Protein AF-A0A6A4GD67-F1 (afdb_monomer_lite)

Organism: NCBI:txid1447944

Structure (mmCIF, N/CA/C/O backbone):
data_AF-A0A6A4GD67-F1
#
_entry.id   AF-A0A6A4GD67-F1
#
loop_
_atom_site.group_PDB
_atom_site.id
_atom_site.type_symbol
_atom_site.label_atom_id
_atom_site.label_alt_id
_atom_site.label_comp_id
_atom_site.label_asym_id
_atom_site.label_entity_id
_atom_site.label_seq_id
_atom_site.pdbx_PDB_ins_code
_atom_site.Cartn_x
_atom_site.Cartn_y
_atom_site.Cartn_z
_atom_site.occupancy
_atom_site.B_iso_or_equiv
_atom_site.auth_seq_id
_atom_site.auth_comp_id
_atom_site.auth_asym_id
_atom_site.auth_atom_id
_atom_site.pdbx_PDB_model_num
ATOM 1 N N . MET A 1 1 ? -56.597 23.388 40.806 1.00 38.66 1 MET A N 1
ATOM 2 C CA . MET A 1 1 ? -55.300 22.840 41.267 1.00 38.66 1 MET A CA 1
ATOM 3 C C . MET A 1 1 ? -54.809 21.855 40.225 1.00 38.66 1 MET A C 1
ATOM 5 O O . MET A 1 1 ? -55.601 20.991 39.888 1.00 38.66 1 MET A O 1
ATOM 9 N N . LYS A 1 2 ? -53.596 21.981 39.675 1.00 50.50 2 LYS A N 1
ATOM 10 C CA . LYS A 1 2 ? -52.955 20.895 38.897 1.00 50.50 2 LYS A CA 1
ATOM 11 C C . LYS A 1 2 ? -51.475 21.215 38.625 1.00 50.50 2 LYS A C 1
ATOM 13 O O . LYS A 1 2 ? -51.025 21.252 37.491 1.00 50.50 2 LYS A O 1
ATOM 18 N N . LYS A 1 3 ? -50.708 21.509 39.678 1.00 57.12 3 LYS A N 1
ATOM 19 C CA . LYS A 1 3 ? -49.241 21.467 39.595 1.00 57.12 3 LYS A CA 1
ATOM 20 C C . LYS A 1 3 ? -48.827 20.081 40.090 1.00 57.12 3 LYS A C 1
ATOM 22 O O . LYS A 1 3 ? -48.955 19.803 41.274 1.00 57.12 3 LYS A O 1
ATOM 27 N N . GLY A 1 4 ? -48.469 19.193 39.163 1.00 72.31 4 GLY A N 1
ATOM 28 C CA . GLY A 1 4 ? -48.234 17.758 39.388 1.00 72.31 4 GLY A CA 1
ATOM 29 C C . GLY A 1 4 ? -46.893 17.420 40.042 1.00 72.31 4 GLY A C 1
ATOM 30 O O . GLY A 1 4 ? -46.212 16.518 39.571 1.00 72.31 4 GLY A O 1
ATOM 31 N N . ALA A 1 5 ? -46.486 18.155 41.079 1.00 76.00 5 ALA A N 1
ATOM 32 C CA . ALA A 1 5 ? -45.281 17.821 41.834 1.00 76.00 5 ALA A CA 1
ATOM 33 C C . ALA A 1 5 ? -45.508 16.527 42.637 1.00 76.00 5 ALA A C 1
ATOM 35 O O . ALA A 1 5 ? -46.519 16.400 43.329 1.00 76.00 5 ALA A O 1
ATOM 36 N N . GLN A 1 6 ? -44.576 15.579 42.545 1.00 80.19 6 GLN A N 1
ATOM 37 C CA . GLN A 1 6 ? -44.592 14.314 43.282 1.00 80.19 6 GLN A CA 1
ATOM 38 C C . GLN A 1 6 ? -43.390 14.265 44.233 1.00 80.19 6 GLN A C 1
ATOM 40 O O . GLN A 1 6 ? -42.281 14.619 43.842 1.00 80.19 6 GLN A O 1
ATOM 45 N N . MET A 1 7 ? -43.604 13.840 45.483 1.00 84.38 7 MET A N 1
ATOM 46 C CA . MET A 1 7 ? -42.516 13.554 46.426 1.00 84.38 7 MET A CA 1
ATOM 47 C C . MET A 1 7 ? -42.114 12.083 46.331 1.00 84.38 7 MET A C 1
ATOM 49 O O . MET A 1 7 ? -42.975 11.203 46.338 1.00 84.38 7 MET A O 1
ATOM 53 N N . ARG A 1 8 ? -40.805 11.820 46.309 1.00 86.56 8 ARG A N 1
ATOM 54 C CA . ARG A 1 8 ? -40.219 10.476 46.372 1.00 86.56 8 ARG A CA 1
ATOM 55 C C . ARG A 1 8 ? -39.210 10.413 47.510 1.00 86.56 8 ARG A C 1
ATOM 57 O O . ARG A 1 8 ? -38.513 11.388 47.779 1.00 86.56 8 ARG A O 1
ATOM 64 N N . ARG A 1 9 ? -39.162 9.272 48.197 1.00 88.62 9 ARG A N 1
ATOM 65 C CA . ARG A 1 9 ? -38.264 9.039 49.330 1.00 88.62 9 ARG A CA 1
ATOM 66 C C . ARG A 1 9 ? -36.992 8.350 48.839 1.00 88.62 9 ARG A C 1
ATOM 68 O O . ARG A 1 9 ? -37.091 7.322 48.181 1.00 88.62 9 ARG A O 1
ATOM 75 N N . HIS A 1 10 ? -35.834 8.908 49.184 1.00 92.12 10 HIS A N 1
ATOM 76 C CA . HIS A 1 10 ? -34.541 8.233 49.076 1.00 92.12 10 HIS A CA 1
ATOM 77 C C . HIS A 1 10 ? -34.325 7.381 50.333 1.00 92.12 10 HIS A C 1
ATOM 79 O O . HIS A 1 10 ? -34.595 7.850 51.442 1.00 92.12 10 HIS A O 1
ATOM 85 N N . ASP A 1 11 ? -33.890 6.135 50.167 1.00 93.19 11 ASP A N 1
ATOM 86 C CA . ASP A 1 11 ? -33.676 5.176 51.263 1.00 93.19 11 ASP A CA 1
ATOM 87 C C . ASP A 1 11 ? -32.196 4.807 51.472 1.00 93.19 11 ASP A C 1
ATOM 89 O O . ASP A 1 11 ? -31.900 3.775 52.067 1.00 93.19 11 ASP A O 1
ATOM 93 N N . ASP A 1 12 ? -31.279 5.652 50.991 1.00 89.88 12 ASP A N 1
ATOM 94 C CA . ASP A 1 12 ? -29.821 5.445 51.025 1.00 89.88 12 ASP A CA 1
ATOM 95 C C . ASP A 1 12 ? -29.327 4.186 50.299 1.00 89.88 12 ASP A C 1
ATOM 97 O O . ASP A 1 12 ? -28.177 3.774 50.447 1.00 89.88 12 ASP A O 1
ATOM 101 N N . THR A 1 13 ? -30.157 3.606 49.430 1.00 93.25 13 THR A N 1
ATOM 102 C CA . THR A 1 13 ? -29.729 2.557 48.504 1.00 93.25 13 THR A CA 1
ATOM 103 C C . THR A 1 13 ? -29.454 3.115 47.110 1.00 93.25 13 THR A C 1
ATOM 105 O O . THR A 1 13 ? -30.147 3.999 46.608 1.00 93.25 13 THR A O 1
ATOM 108 N N . HIS A 1 14 ? -28.479 2.519 46.419 1.00 88.19 14 HIS A N 1
ATOM 109 C CA . HIS A 1 14 ? -28.204 2.806 45.007 1.00 88.19 14 HIS A CA 1
ATOM 110 C C . HIS A 1 14 ? -29.459 2.654 44.129 1.00 88.19 14 HIS A C 1
ATOM 112 O O . HIS A 1 14 ? -29.682 3.420 43.194 1.00 88.19 14 HIS A O 1
ATOM 118 N N . ARG A 1 15 ? -30.308 1.670 44.447 1.00 88.94 15 ARG A N 1
ATOM 119 C CA . ARG A 1 15 ? -31.536 1.396 43.702 1.00 88.94 15 ARG A CA 1
ATOM 120 C C . ARG A 1 15 ? -32.534 2.552 43.792 1.00 88.94 15 ARG A C 1
ATOM 122 O O . ARG A 1 15 ? -33.008 2.991 42.749 1.00 88.94 15 ARG A O 1
ATOM 129 N N . SER A 1 16 ? -32.814 3.080 44.987 1.00 91.56 16 SER A N 1
ATOM 130 C CA . SER A 1 16 ? -33.769 4.192 45.113 1.00 91.56 16 SER A CA 1
ATOM 131 C C . SER A 1 16 ? -33.260 5.476 44.462 1.00 91.56 16 SER A C 1
ATOM 133 O O . SER A 1 16 ? -34.054 6.207 43.867 1.00 91.56 16 SER A O 1
ATOM 135 N N . ALA A 1 17 ? -31.945 5.722 44.488 1.00 89.31 17 ALA A N 1
ATOM 136 C CA . ALA A 1 17 ? -31.329 6.815 43.741 1.00 89.31 17 ALA A CA 1
ATOM 137 C C . ALA A 1 17 ? -31.570 6.676 42.225 1.00 89.31 17 ALA A C 1
ATOM 139 O O . ALA A 1 17 ? -32.052 7.615 41.587 1.00 89.31 17 ALA A O 1
ATOM 140 N N . CYS A 1 18 ? -31.299 5.497 41.650 1.00 87.38 18 CYS A N 1
ATOM 141 C CA . CYS A 1 18 ? -31.540 5.224 40.230 1.00 87.38 18 CYS A CA 1
ATOM 142 C C . CYS A 1 18 ? -33.022 5.338 39.843 1.00 87.38 18 CYS A C 1
ATOM 144 O O . CYS A 1 18 ? -33.326 5.882 38.779 1.00 87.38 18 CYS A O 1
ATOM 146 N N . ASP A 1 19 ? -33.939 4.875 40.695 1.00 87.00 19 ASP A N 1
ATOM 147 C CA . ASP A 1 19 ? -35.383 4.933 40.441 1.00 87.00 19 ASP A CA 1
ATOM 148 C C . ASP A 1 19 ? -35.888 6.387 40.388 1.00 87.00 19 ASP A C 1
ATOM 150 O O . ASP A 1 19 ? -36.642 6.753 39.4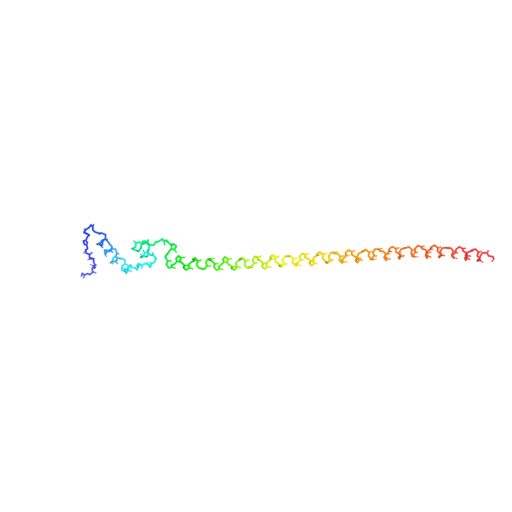84 1.00 87.00 19 ASP A O 1
ATOM 154 N N . ILE A 1 20 ? -35.427 7.243 41.312 1.00 89.31 20 ILE A N 1
ATOM 155 C CA . ILE A 1 20 ? -35.756 8.680 41.329 1.00 89.31 20 ILE A CA 1
ATOM 156 C C . ILE A 1 20 ? -35.222 9.374 40.068 1.00 89.31 20 ILE A C 1
ATOM 158 O O . ILE A 1 20 ? -35.933 10.161 39.441 1.00 89.31 20 ILE A O 1
ATOM 162 N N . ILE A 1 21 ? -33.978 9.079 39.678 1.00 87.75 21 ILE A N 1
ATOM 163 C CA . ILE A 1 21 ? -33.345 9.669 38.490 1.00 87.75 21 ILE A CA 1
ATOM 164 C C . ILE A 1 21 ? -34.065 9.234 37.206 1.00 87.75 21 ILE A C 1
ATOM 166 O O . ILE A 1 21 ? -34.325 10.070 36.339 1.00 87.75 21 ILE A O 1
ATOM 170 N N . SER A 1 22 ? -34.421 7.955 37.084 1.00 86.31 22 SER A N 1
ATOM 171 C CA . SER A 1 22 ? -35.098 7.411 35.895 1.00 86.31 22 SER A CA 1
ATOM 172 C C . SER A 1 22 ? -36.479 8.041 35.693 1.00 86.31 22 SER A C 1
ATOM 174 O O . SER A 1 22 ? -36.850 8.396 34.574 1.00 86.31 22 SER A O 1
ATOM 176 N N . GLU A 1 23 ? -37.218 8.263 36.782 1.00 85.88 23 GLU A N 1
ATOM 177 C CA . GLU A 1 23 ? -38.517 8.940 36.760 1.00 85.88 23 GLU A CA 1
ATOM 178 C C . GLU A 1 23 ? -38.396 10.434 36.428 1.00 85.88 23 GLU A C 1
ATOM 180 O O . GLU A 1 23 ? -39.192 10.958 35.644 1.00 85.88 23 GLU A O 1
ATOM 185 N N . LEU A 1 24 ? -37.369 11.111 36.958 1.00 86.75 24 LEU A N 1
ATOM 186 C CA . LEU A 1 24 ? -37.082 12.513 36.647 1.00 86.75 24 LEU A CA 1
ATOM 187 C C . LEU A 1 24 ? -36.739 12.703 35.163 1.00 86.75 24 LEU A C 1
ATOM 189 O O . LEU A 1 24 ? -37.244 13.622 34.517 1.00 86.75 24 LEU A O 1
ATOM 193 N N . LEU A 1 25 ? -35.888 11.829 34.628 1.00 86.25 25 LEU A N 1
ATOM 194 C CA . LEU A 1 25 ? -35.423 11.881 33.242 1.00 86.25 25 LEU A CA 1
ATOM 195 C C . LEU A 1 25 ? -36.407 11.238 32.254 1.00 86.25 25 LEU A C 1
ATOM 197 O O . LEU A 1 25 ? -36.215 11.373 31.047 1.00 86.25 25 LEU A O 1
ATOM 201 N N . LYS A 1 26 ? -37.454 10.554 32.746 1.00 83.31 26 LYS A N 1
ATOM 202 C CA . LYS A 1 26 ? -38.409 9.756 31.952 1.00 83.31 26 LYS A CA 1
ATOM 203 C C . LYS A 1 26 ? -37.708 8.811 30.970 1.00 83.31 26 LYS A C 1
ATOM 205 O O . LYS A 1 26 ? -38.123 8.652 29.824 1.00 83.31 26 LYS A O 1
ATOM 210 N N . ASN A 1 27 ? -36.614 8.223 31.428 1.00 76.19 27 ASN A N 1
ATOM 211 C CA . ASN A 1 27 ? -35.712 7.387 30.655 1.00 76.19 27 ASN A CA 1
ATOM 212 C C . ASN A 1 27 ? -35.700 6.002 31.305 1.00 76.19 27 ASN A C 1
ATOM 214 O O . ASN A 1 27 ? -35.609 5.895 32.527 1.00 76.19 27 ASN A O 1
ATOM 218 N N . ASN A 1 28 ? -35.775 4.961 30.473 1.00 75.94 28 ASN A N 1
ATOM 219 C CA . ASN A 1 28 ? -35.455 3.606 30.896 1.00 75.94 28 ASN A CA 1
ATOM 220 C C . ASN A 1 28 ? -33.981 3.338 30.571 1.00 75.94 28 ASN A C 1
ATOM 222 O O . ASN A 1 28 ? -33.647 3.263 29.383 1.00 75.94 28 ASN A O 1
ATOM 226 N N . PRO A 1 29 ? -33.100 3.200 31.577 1.00 75.56 29 PRO A N 1
ATOM 227 C CA . PRO A 1 29 ? -31.691 2.957 31.323 1.00 75.56 29 PRO A CA 1
ATOM 228 C C . PRO A 1 29 ? -31.525 1.604 30.625 1.00 75.56 29 PRO A C 1
ATOM 230 O O . PRO A 1 29 ? -31.966 0.572 31.128 1.00 75.56 29 PRO A O 1
ATOM 233 N N . ILE A 1 30 ? -30.894 1.616 29.451 1.00 82.50 30 ILE A N 1
ATOM 234 C CA . ILE A 1 30 ? -30.540 0.404 28.709 1.00 82.50 30 ILE A CA 1
ATOM 235 C C . ILE A 1 30 ? -29.070 0.116 28.991 1.00 82.50 30 ILE A C 1
ATOM 237 O O . ILE A 1 30 ? -28.194 0.880 28.585 1.00 82.50 30 ILE A O 1
ATOM 241 N N . THR A 1 31 ? -28.797 -0.985 29.686 1.00 86.81 31 THR A N 1
ATOM 242 C CA . THR A 1 31 ? -27.428 -1.472 29.876 1.00 86.81 31 THR A CA 1
ATOM 243 C C . THR A 1 31 ? -26.899 -2.013 28.554 1.00 86.81 31 THR A C 1
ATOM 245 O O . THR A 1 31 ? -27.528 -2.867 27.926 1.00 86.81 31 THR A O 1
ATOM 248 N N . LEU A 1 32 ? -25.740 -1.519 28.118 1.00 91.69 32 LEU A N 1
ATOM 249 C CA . LEU A 1 32 ? -25.091 -2.027 26.912 1.00 91.69 32 LEU A CA 1
ATOM 250 C C . LEU A 1 32 ? -24.530 -3.428 27.173 1.00 91.69 32 LEU A C 1
ATOM 252 O O . LEU A 1 32 ? -23.999 -3.692 28.250 1.00 91.69 32 LEU A O 1
ATOM 256 N N . LYS A 1 33 ? -24.554 -4.304 26.162 1.00 94.44 33 LYS A N 1
ATOM 257 C CA . LYS A 1 33 ? -24.005 -5.668 26.274 1.00 94.44 33 LYS A CA 1
ATOM 258 C C . LYS A 1 33 ? -22.555 -5.670 26.775 1.00 94.44 33 LYS A C 1
ATOM 260 O O . LYS A 1 33 ? -22.249 -6.391 27.713 1.00 94.44 33 LYS A O 1
ATOM 265 N N . ILE A 1 34 ? -21.714 -4.771 26.257 1.00 94.69 34 ILE A N 1
ATOM 266 C CA . ILE A 1 34 ? -20.319 -4.615 26.701 1.00 94.69 34 ILE A CA 1
ATOM 267 C C . ILE A 1 34 ? -20.192 -4.263 28.194 1.00 94.69 34 ILE A C 1
ATOM 269 O O . ILE A 1 34 ? -19.281 -4.733 28.869 1.00 94.69 34 ILE A O 1
ATOM 273 N N . GLN A 1 35 ? -21.116 -3.463 28.738 1.00 93.69 35 GLN A N 1
ATOM 274 C CA . GLN A 1 35 ? -21.121 -3.128 30.165 1.00 93.69 35 GLN A CA 1
ATOM 275 C C . GLN A 1 35 ? -21.489 -4.355 30.997 1.00 93.69 35 GLN A C 1
ATOM 277 O O . GLN A 1 35 ? -20.875 -4.583 32.035 1.00 93.69 35 GLN A O 1
ATOM 282 N N . THR A 1 36 ? -22.435 -5.169 30.520 1.00 95.50 36 THR A N 1
ATOM 283 C CA . THR A 1 36 ? -22.774 -6.438 31.168 1.00 95.50 36 THR A CA 1
ATOM 284 C C . THR A 1 36 ? -21.593 -7.403 31.169 1.00 95.50 36 THR A C 1
ATOM 286 O O . THR A 1 36 ? -21.249 -7.953 32.213 1.00 95.50 36 THR A O 1
ATOM 289 N N . GLU A 1 37 ? -20.930 -7.551 30.026 1.00 97.31 37 GLU A N 1
ATOM 290 C CA . GLU A 1 37 ? -19.782 -8.441 29.857 1.00 97.31 37 GLU A CA 1
ATOM 291 C C . GLU A 1 37 ? -18.602 -8.063 30.765 1.00 97.31 37 GLU A C 1
ATOM 293 O O . GLU A 1 37 ? -18.000 -8.926 31.399 1.00 97.31 37 GLU A O 1
ATOM 298 N N . ILE A 1 38 ? -18.290 -6.771 30.878 1.00 97.00 38 ILE A N 1
ATOM 299 C CA . ILE A 1 38 ? -17.162 -6.307 31.695 1.00 97.00 38 ILE A CA 1
ATOM 300 C C . ILE A 1 38 ? -17.508 -6.328 33.187 1.00 97.00 38 ILE A C 1
ATOM 302 O O . ILE A 1 38 ? -16.717 -6.799 33.998 1.00 97.00 38 ILE A O 1
ATOM 306 N N . VAL A 1 39 ? -18.676 -5.806 33.573 1.00 95.12 39 VAL A N 1
ATOM 307 C CA . VAL A 1 39 ? -19.002 -5.569 34.990 1.00 95.12 39 VAL A CA 1
ATOM 308 C C . VAL A 1 39 ? -19.566 -6.815 35.665 1.00 95.12 39 VAL A C 1
ATOM 310 O O . VAL A 1 39 ? -19.210 -7.099 36.807 1.00 95.12 39 VAL A O 1
ATOM 313 N N . TYR A 1 40 ? -20.453 -7.550 34.990 1.00 94.19 40 TYR A N 1
ATOM 314 C CA . TYR A 1 40 ? -21.157 -8.688 35.590 1.00 94.19 40 TYR A CA 1
ATOM 315 C C . TYR A 1 40 ? -20.540 -10.033 35.211 1.00 94.19 40 TYR A C 1
ATOM 317 O O . TYR A 1 40 ? -20.513 -10.937 36.042 1.00 94.19 40 TYR A O 1
ATOM 325 N N . GLU A 1 41 ? -20.028 -10.170 33.987 1.00 95.81 41 GLU A N 1
ATOM 326 C CA . GLU A 1 41 ? -19.378 -11.408 33.528 1.00 95.81 41 GLU A CA 1
ATOM 327 C C . GLU A 1 41 ? -17.856 -11.398 33.742 1.00 95.81 41 GLU A C 1
ATOM 329 O O . GLU A 1 41 ? -17.205 -12.419 33.528 1.00 95.81 41 GLU A O 1
ATOM 334 N N . ASN A 1 42 ? -17.292 -10.272 34.199 1.00 95.81 42 ASN A N 1
ATOM 335 C CA . ASN A 1 42 ? -15.869 -10.097 34.497 1.00 95.81 42 ASN A CA 1
ATOM 336 C C . ASN A 1 42 ? -14.942 -10.469 33.320 1.00 95.81 42 ASN A C 1
ATOM 338 O O . ASN A 1 42 ? -13.842 -10.991 33.515 1.00 95.81 42 ASN A O 1
ATOM 342 N N . LYS A 1 43 ? -15.400 -10.231 32.084 1.00 96.81 43 LYS A N 1
ATOM 343 C CA . LYS A 1 43 ? -14.592 -10.389 30.869 1.00 96.81 43 LYS A CA 1
ATOM 344 C C . LYS A 1 43 ? -13.617 -9.222 30.733 1.00 96.81 43 LYS A C 1
ATOM 346 O O . LYS A 1 43 ? -13.964 -8.076 31.028 1.00 96.81 43 LYS A O 1
ATOM 351 N N . ASN A 1 44 ? -12.423 -9.480 30.200 1.00 94.81 44 ASN A N 1
ATOM 352 C CA . ASN A 1 44 ? -11.569 -8.385 29.742 1.00 94.81 44 ASN A CA 1
ATOM 353 C C . ASN A 1 44 ? -12.181 -7.729 28.504 1.00 94.81 44 ASN A C 1
ATOM 355 O O . ASN A 1 44 ? -12.918 -8.365 27.754 1.00 94.81 44 ASN A O 1
ATOM 359 N N . LEU A 1 45 ? -11.803 -6.477 28.235 1.00 92.81 45 LEU A N 1
ATOM 360 C CA . LEU A 1 45 ? -12.295 -5.722 27.079 1.00 92.81 45 LEU A CA 1
ATOM 361 C C . LEU A 1 45 ? -12.125 -6.482 25.751 1.00 92.81 45 LEU A C 1
ATOM 363 O O . LEU A 1 45 ? -13.038 -6.480 24.930 1.00 92.81 45 LEU A O 1
ATOM 367 N N . LEU A 1 46 ? -10.986 -7.155 25.563 1.00 91.69 46 LEU A N 1
ATOM 368 C CA . LEU A 1 46 ? -10.693 -7.934 24.354 1.00 91.69 46 LEU A CA 1
ATOM 369 C C . LEU A 1 46 ? -11.557 -9.196 24.228 1.00 91.69 46 LEU A C 1
ATOM 371 O O . LEU A 1 46 ? -11.849 -9.613 23.115 1.00 91.69 46 LEU A O 1
ATOM 375 N N . ASP A 1 47 ? -12.004 -9.754 25.354 1.00 93.81 47 ASP A N 1
ATOM 376 C CA . ASP A 1 47 ? -12.812 -10.976 25.407 1.00 93.81 47 ASP A CA 1
ATOM 377 C C . ASP A 1 47 ? -14.319 -10.689 25.245 1.00 93.81 47 ASP A C 1
ATOM 379 O O . ASP A 1 47 ? -15.129 -11.614 25.142 1.00 93.81 47 ASP A O 1
ATOM 383 N N . THR A 1 48 ? -14.716 -9.410 25.227 1.00 96.50 48 THR A N 1
ATOM 384 C CA . THR A 1 48 ? -16.094 -8.993 24.921 1.00 96.50 48 THR A CA 1
ATOM 385 C C . THR A 1 48 ? -16.440 -9.294 23.466 1.00 96.50 48 THR A C 1
ATOM 387 O O . THR A 1 48 ? -15.563 -9.375 22.604 1.00 96.50 48 THR A O 1
ATOM 390 N N . GLU A 1 49 ? -17.725 -9.432 23.144 1.00 95.25 49 GLU A N 1
ATOM 391 C CA . GLU A 1 49 ? -18.144 -9.637 21.750 1.00 95.25 49 GLU A CA 1
ATOM 392 C C . GLU A 1 49 ? -17.695 -8.478 20.843 1.00 95.25 49 GLU A C 1
ATOM 394 O O . GLU A 1 49 ? -17.207 -8.699 19.731 1.00 95.25 49 GLU A O 1
ATOM 399 N N . ALA A 1 50 ? -17.803 -7.243 21.340 1.00 93.31 50 ALA A N 1
ATOM 400 C CA . ALA A 1 50 ? -17.336 -6.056 20.632 1.00 93.31 50 ALA A CA 1
ATOM 401 C C . ALA A 1 50 ? -15.810 -6.075 20.436 1.00 93.31 50 ALA A C 1
ATOM 403 O O . ALA A 1 50 ? -15.330 -5.780 19.342 1.00 93.31 50 ALA A O 1
ATOM 404 N N . GLY A 1 51 ? -15.058 -6.468 21.470 1.00 94.81 51 GLY A N 1
ATOM 405 C CA . GLY A 1 51 ? -13.603 -6.615 21.414 1.00 94.81 51 GLY A CA 1
ATOM 406 C C . GLY A 1 51 ? -13.159 -7.665 20.397 1.00 94.81 51 GLY A C 1
ATOM 407 O O . GLY A 1 51 ? -12.308 -7.384 19.558 1.00 94.81 51 GLY A O 1
ATOM 408 N N . ASN A 1 52 ? -13.795 -8.837 20.402 1.00 95.69 52 ASN A N 1
ATOM 409 C CA . ASN A 1 52 ? -13.529 -9.902 19.437 1.00 95.69 52 ASN A CA 1
ATOM 410 C C . ASN A 1 52 ? -13.844 -9.478 18.001 1.00 95.69 52 ASN A C 1
ATOM 412 O O . ASN A 1 52 ? -13.048 -9.726 17.098 1.00 95.69 52 ASN A O 1
ATOM 416 N N . THR A 1 53 ? -14.979 -8.806 17.792 1.00 95.00 53 THR A N 1
ATOM 417 C CA . THR A 1 53 ? -15.369 -8.302 16.468 1.00 95.00 53 THR A CA 1
ATOM 418 C C . THR A 1 53 ? -14.328 -7.320 15.932 1.00 95.00 53 THR A C 1
ATOM 420 O O . THR A 1 53 ? -13.862 -7.476 14.804 1.00 95.00 53 THR A O 1
ATOM 423 N N . LEU A 1 54 ? -13.896 -6.364 16.761 1.00 94.44 54 LEU A N 1
ATOM 424 C CA . LEU A 1 54 ? -12.867 -5.398 16.383 1.00 94.44 54 LEU A CA 1
ATOM 425 C C . LEU A 1 54 ? -11.515 -6.073 16.114 1.00 94.44 54 LEU A C 1
ATOM 427 O O . LEU A 1 54 ? -10.827 -5.706 15.167 1.00 94.44 54 LEU A O 1
ATOM 431 N N . ASN A 1 55 ? -11.136 -7.077 16.909 1.00 93.06 55 ASN A N 1
ATOM 432 C CA . ASN A 1 55 ? -9.899 -7.830 16.696 1.00 93.06 55 ASN A CA 1
ATOM 433 C C . ASN A 1 55 ? -9.897 -8.586 15.363 1.00 93.06 55 ASN A C 1
ATOM 435 O O . ASN A 1 55 ? -8.868 -8.623 14.689 1.00 93.06 55 ASN A O 1
ATOM 439 N N . LEU A 1 56 ? -11.027 -9.183 14.976 1.00 94.81 56 LEU A N 1
ATOM 440 C CA . LEU A 1 56 ? -11.163 -9.863 13.687 1.00 94.81 56 LEU A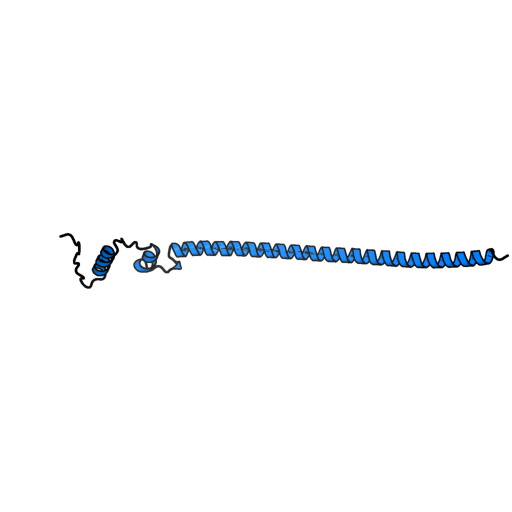 CA 1
ATOM 441 C C . LEU A 1 56 ? -11.026 -8.877 12.524 1.00 94.81 56 LEU A C 1
ATOM 443 O O . LEU A 1 56 ? -10.264 -9.136 11.595 1.00 94.81 56 LEU A O 1
AT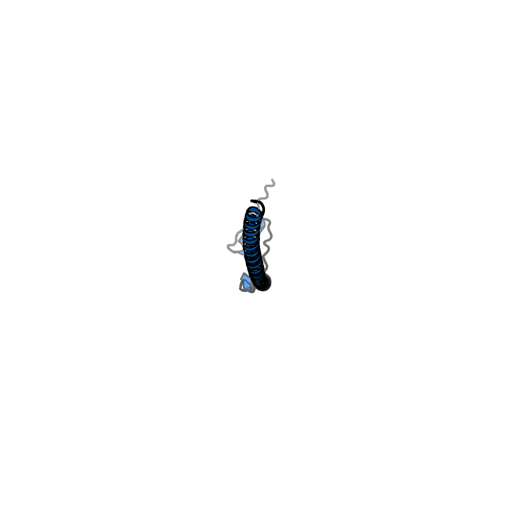OM 447 N N . GLU A 1 57 ? -11.706 -7.732 12.605 1.00 95.62 57 GLU A N 1
ATOM 448 C CA . GLU A 1 57 ? -11.603 -6.677 11.594 1.00 95.62 57 GLU A CA 1
ATOM 449 C C . GLU A 1 57 ? -10.171 -6.131 11.501 1.00 95.62 57 GLU A C 1
ATOM 451 O O . GLU A 1 57 ? -9.625 -5.981 10.408 1.00 95.62 57 GLU A O 1
ATOM 456 N N . TYR A 1 58 ? -9.517 -5.912 12.643 1.00 94.75 58 TYR A N 1
ATOM 457 C CA . TYR A 1 58 ? -8.133 -5.451 12.695 1.00 94.75 58 TYR A CA 1
ATOM 458 C C . TYR A 1 58 ? -7.155 -6.474 12.099 1.00 94.75 58 TYR A C 1
ATOM 460 O O . TYR A 1 58 ? -6.276 -6.111 11.316 1.00 94.75 58 TYR A O 1
ATOM 468 N N . ALA A 1 59 ? -7.323 -7.763 12.407 1.00 95.25 59 ALA A N 1
ATOM 469 C CA . ALA A 1 59 ? -6.513 -8.831 11.824 1.00 95.25 59 ALA A CA 1
ATOM 470 C C . ALA A 1 59 ? -6.708 -8.931 10.302 1.00 95.25 59 ALA A C 1
ATOM 472 O O . ALA A 1 59 ? -5.741 -9.124 9.561 1.00 95.25 59 ALA A O 1
ATOM 473 N N . GLU A 1 60 ? -7.940 -8.756 9.820 1.00 97.25 60 GLU A N 1
ATOM 474 C CA . GLU A 1 60 ? -8.223 -8.725 8.388 1.00 97.25 60 GLU A CA 1
ATOM 475 C C . GLU A 1 60 ? -7.582 -7.511 7.704 1.00 97.25 60 GLU A C 1
ATOM 477 O O . GLU A 1 60 ? -6.991 -7.661 6.632 1.00 97.25 60 GLU A O 1
ATOM 482 N N . GLN A 1 61 ? -7.636 -6.331 8.327 1.00 97.12 61 GLN A N 1
ATOM 483 C CA . GLN A 1 61 ? -6.953 -5.138 7.826 1.00 97.12 61 GLN A CA 1
ATOM 484 C C . GLN A 1 61 ? -5.437 -5.338 7.756 1.00 97.12 61 GLN A C 1
ATOM 486 O O . GLN A 1 61 ? -4.835 -5.015 6.736 1.00 97.12 61 GLN A O 1
ATOM 491 N N . ILE A 1 62 ? -4.817 -5.928 8.785 1.00 96.69 62 ILE A N 1
ATOM 492 C CA . ILE A 1 62 ? -3.384 -6.260 8.755 1.00 96.69 62 ILE A CA 1
ATOM 493 C C . ILE A 1 62 ? -3.074 -7.178 7.573 1.00 96.69 62 ILE A C 1
ATOM 495 O O . ILE A 1 62 ? -2.134 -6.903 6.829 1.00 96.69 62 ILE A O 1
ATOM 499 N N . ARG A 1 63 ? -3.866 -8.239 7.371 1.00 97.88 63 ARG A N 1
ATOM 500 C CA . ARG A 1 63 ? -3.664 -9.175 6.257 1.00 97.88 63 ARG A CA 1
ATOM 501 C C . ARG A 1 63 ? -3.726 -8.458 4.907 1.00 97.88 63 ARG A C 1
ATOM 503 O O . ARG A 1 63 ? -2.814 -8.620 4.104 1.00 97.88 63 ARG A O 1
ATOM 510 N N . ARG A 1 64 ? -4.761 -7.642 4.680 1.00 97.50 64 ARG A N 1
ATOM 511 C CA . ARG A 1 64 ? -4.929 -6.871 3.434 1.00 97.50 64 ARG A CA 1
ATOM 512 C C . ARG A 1 64 ? -3.767 -5.904 3.206 1.00 97.50 64 ARG A C 1
ATOM 514 O O . ARG A 1 64 ? -3.213 -5.869 2.117 1.00 97.50 64 ARG A O 1
ATOM 521 N N . ASN A 1 65 ? -3.351 -5.185 4.246 1.00 97.00 65 ASN A N 1
ATOM 522 C CA . ASN A 1 65 ? -2.233 -4.250 4.148 1.00 97.00 65 ASN A CA 1
ATOM 523 C C . ASN A 1 65 ? -0.911 -4.975 3.852 1.00 97.00 65 ASN A C 1
ATOM 525 O O . ASN A 1 65 ? -0.074 -4.455 3.123 1.00 97.00 65 ASN A O 1
ATOM 529 N N . MET A 1 66 ? -0.699 -6.170 4.414 1.00 97.38 66 MET A N 1
ATOM 530 C CA . MET A 1 66 ? 0.487 -6.976 4.111 1.00 97.38 66 MET A CA 1
ATOM 531 C C . MET A 1 66 ? 0.504 -7.455 2.658 1.00 97.38 66 MET A C 1
ATOM 533 O O . MET A 1 66 ? 1.565 -7.435 2.039 1.00 97.38 66 MET A O 1
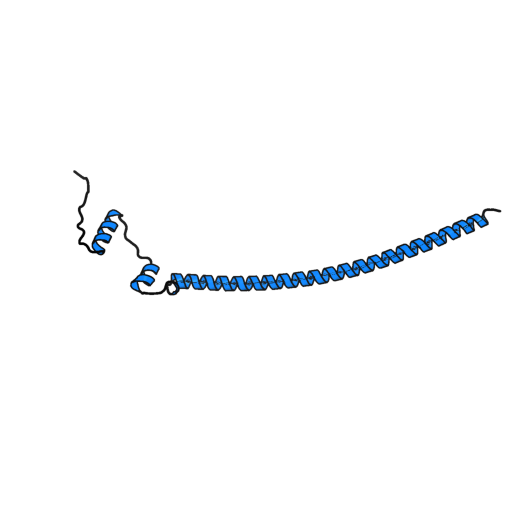ATOM 537 N N . GLU A 1 67 ? -0.649 -7.856 2.122 1.00 98.00 67 GLU A N 1
ATOM 538 C CA . GLU A 1 67 ? -0.799 -8.223 0.708 1.00 98.00 67 GLU A CA 1
ATOM 539 C C . GLU A 1 67 ? -0.505 -7.027 -0.204 1.00 98.00 67 GLU A C 1
ATOM 541 O O . GLU A 1 67 ? 0.342 -7.133 -1.087 1.00 98.00 67 GLU A O 1
ATOM 546 N N . GLU A 1 68 ? -1.088 -5.860 0.081 1.00 97.75 68 GLU A N 1
ATOM 547 C CA . GLU A 1 68 ? -0.850 -4.629 -0.684 1.00 97.75 68 GLU A CA 1
ATOM 548 C C . GLU A 1 68 ? 0.625 -4.196 -0.649 1.00 97.75 68 GLU A C 1
ATOM 550 O O . GLU A 1 68 ? 1.199 -3.816 -1.669 1.00 97.75 68 GLU A O 1
ATOM 555 N N . ILE A 1 69 ? 1.285 -4.299 0.511 1.00 97.88 69 ILE A N 1
ATOM 556 C CA . ILE A 1 69 ? 2.721 -4.013 0.630 1.00 97.88 69 ILE A CA 1
ATOM 557 C C . ILE A 1 69 ? 3.543 -4.936 -0.274 1.00 97.88 69 ILE A C 1
ATOM 559 O O . ILE A 1 69 ? 4.523 -4.485 -0.870 1.00 97.88 69 ILE A O 1
ATOM 563 N N . GLU A 1 70 ? 3.193 -6.218 -0.358 1.00 97.69 70 GLU A N 1
ATOM 564 C CA . GLU A 1 70 ? 3.947 -7.168 -1.172 1.00 97.69 70 GLU A CA 1
ATOM 565 C C . GLU A 1 70 ? 3.719 -6.938 -2.671 1.00 97.69 70 GLU A C 1
ATOM 567 O O . GLU A 1 70 ? 4.688 -6.886 -3.431 1.00 97.69 70 GLU A O 1
ATOM 572 N N . GLU A 1 71 ? 2.479 -6.660 -3.079 1.00 97.50 71 GLU A N 1
ATOM 573 C CA . GLU A 1 71 ? 2.147 -6.259 -4.452 1.00 97.50 71 GLU A CA 1
ATOM 574 C C . GLU A 1 71 ? 2.903 -4.989 -4.874 1.00 97.50 71 GLU A C 1
ATOM 576 O O . GLU A 1 71 ? 3.495 -4.930 -5.956 1.00 97.50 71 GLU A O 1
ATOM 581 N N . LEU A 1 72 ? 2.962 -3.979 -3.998 1.00 97.25 72 LEU A N 1
ATOM 582 C CA . LEU A 1 72 ? 3.695 -2.739 -4.259 1.00 97.25 72 LEU A CA 1
ATOM 583 C C . LEU A 1 72 ? 5.205 -2.968 -4.392 1.00 97.25 72 LEU A C 1
ATOM 585 O O . LEU A 1 72 ? 5.847 -2.360 -5.253 1.00 97.25 72 LEU A O 1
ATOM 589 N N . LYS A 1 73 ? 5.794 -3.847 -3.572 1.00 96.50 73 LYS A N 1
ATOM 590 C CA . LYS A 1 73 ? 7.217 -4.205 -3.703 1.00 96.50 73 LYS A CA 1
ATOM 591 C C . LYS A 1 73 ? 7.503 -4.896 -5.029 1.00 96.50 73 LYS A C 1
ATOM 593 O O . LYS A 1 73 ? 8.523 -4.601 -5.655 1.00 96.50 73 LYS A O 1
ATOM 598 N N . GLU A 1 74 ? 6.633 -5.807 -5.454 1.00 96.75 74 GLU A N 1
ATOM 599 C CA . GLU A 1 74 ? 6.791 -6.506 -6.726 1.00 96.75 74 GLU A CA 1
ATOM 600 C C . GLU A 1 74 ? 6.672 -5.534 -7.907 1.00 96.75 74 GLU A C 1
ATOM 602 O O . GLU A 1 74 ? 7.535 -5.523 -8.791 1.00 96.75 74 GLU A O 1
ATOM 607 N N . ALA A 1 75 ? 5.685 -4.635 -7.875 1.00 95.81 75 ALA A N 1
ATOM 608 C CA . ALA A 1 75 ? 5.529 -3.580 -8.872 1.00 95.81 75 ALA A CA 1
ATOM 609 C C . ALA A 1 75 ? 6.763 -2.663 -8.950 1.00 95.81 75 ALA A C 1
ATOM 611 O O . ALA A 1 75 ? 7.245 -2.357 -10.047 1.00 95.81 75 ALA A O 1
ATOM 612 N N . LEU A 1 76 ? 7.325 -2.265 -7.803 1.00 94.25 76 LEU A N 1
ATOM 613 C CA . LEU A 1 76 ? 8.540 -1.450 -7.747 1.00 94.25 76 LEU A CA 1
ATOM 614 C C . LEU A 1 76 ? 9.745 -2.186 -8.348 1.00 94.25 76 LEU A C 1
ATOM 616 O O . LEU A 1 76 ? 10.490 -1.611 -9.141 1.00 94.25 76 LEU A O 1
ATOM 620 N N . LYS A 1 77 ? 9.922 -3.469 -8.012 1.00 94.50 77 LYS A N 1
ATOM 621 C CA . LYS A 1 77 ? 11.008 -4.299 -8.550 1.00 94.50 77 LYS A CA 1
ATOM 622 C C . LYS A 1 77 ? 10.909 -4.442 -10.070 1.00 94.50 77 LYS A C 1
ATOM 624 O O . LYS A 1 77 ? 11.920 -4.306 -10.756 1.00 94.50 77 LYS A O 1
ATOM 629 N N . ASN A 1 78 ? 9.707 -4.683 -10.588 1.00 93.31 78 ASN A N 1
ATOM 630 C CA . ASN A 1 78 ? 9.464 -4.815 -12.024 1.00 93.31 78 ASN A CA 1
ATOM 631 C C . ASN A 1 78 ? 9.704 -3.493 -12.762 1.00 93.31 78 ASN A C 1
ATOM 633 O O . ASN A 1 78 ? 10.340 -3.485 -13.815 1.00 93.31 78 ASN A O 1
ATOM 637 N N . THR A 1 79 ? 9.271 -2.372 -12.179 1.00 92.69 79 THR A N 1
ATOM 638 C CA . THR A 1 79 ? 9.522 -1.030 -12.728 1.00 92.69 79 THR A CA 1
ATOM 639 C C . THR A 1 79 ? 11.019 -0.754 -12.802 1.00 92.69 79 THR A C 1
ATOM 641 O O . THR A 1 79 ? 11.522 -0.362 -13.850 1.00 92.69 79 THR A O 1
ATOM 644 N N . HIS A 1 80 ? 11.755 -1.045 -11.727 1.00 90.94 80 HIS A N 1
ATOM 645 C CA . HIS A 1 80 ? 13.198 -0.847 -11.702 1.00 90.94 80 HIS A CA 1
ATOM 646 C C . HIS A 1 80 ? 13.926 -1.729 -12.727 1.00 90.94 80 HIS A C 1
ATOM 648 O O . HIS A 1 80 ? 14.819 -1.256 -13.427 1.00 90.94 80 HIS A O 1
ATOM 654 N N . ALA A 1 81 ? 13.522 -2.995 -12.871 1.00 91.19 81 ALA A N 1
ATOM 655 C CA . ALA A 1 81 ? 14.073 -3.878 -13.897 1.00 91.19 81 ALA A CA 1
ATOM 656 C C . ALA A 1 81 ? 13.856 -3.300 -15.308 1.00 91.19 81 ALA A C 1
ATOM 658 O O . ALA A 1 81 ? 14.811 -3.182 -16.077 1.00 91.19 81 ALA A O 1
ATOM 659 N N . HIS A 1 82 ? 12.639 -2.842 -15.608 1.00 90.50 82 HIS A N 1
ATOM 660 C CA . HIS A 1 82 ? 12.319 -2.216 -16.889 1.00 90.50 82 HIS A CA 1
ATOM 661 C C . HIS A 1 82 ? 13.117 -0.921 -17.127 1.00 90.50 82 HIS A C 1
ATOM 663 O O . HIS A 1 82 ? 13.620 -0.691 -18.227 1.00 90.50 82 HIS A O 1
ATOM 669 N N . GLU A 1 83 ? 13.282 -0.073 -16.108 1.00 90.69 83 GLU A N 1
ATOM 670 C CA . GLU A 1 83 ? 14.113 1.134 -16.193 1.00 90.69 83 GLU A CA 1
ATOM 671 C C . GLU A 1 83 ? 15.571 0.794 -16.511 1.00 90.69 83 GLU A C 1
ATOM 673 O O . GLU A 1 83 ? 16.169 1.418 -17.388 1.00 90.69 83 GLU A O 1
ATOM 678 N N . THR A 1 84 ? 16.143 -0.213 -15.843 1.00 92.50 84 THR A N 1
ATOM 679 C CA . THR A 1 84 ? 17.531 -0.624 -16.099 1.00 92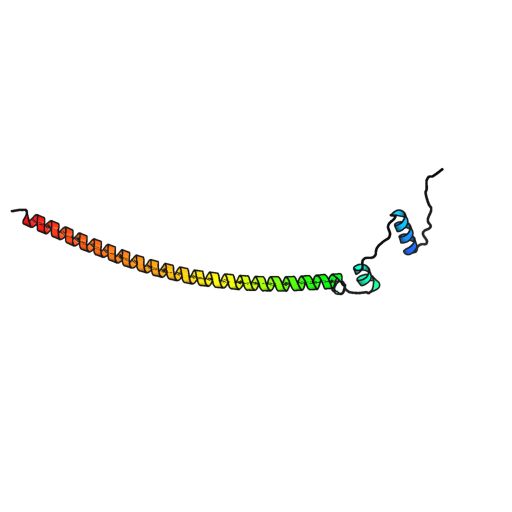.50 84 THR A CA 1
ATOM 680 C C . THR A 1 84 ? 17.728 -1.150 -17.519 1.00 92.50 84 THR A C 1
ATOM 682 O O . THR A 1 84 ? 18.723 -0.807 -18.160 1.00 92.50 84 THR A O 1
ATOM 685 N N . GLU A 1 85 ? 16.769 -1.919 -18.040 1.00 93.31 85 GLU A N 1
ATOM 686 C CA . GLU A 1 85 ? 16.790 -2.403 -19.421 1.00 93.31 85 GLU A CA 1
ATOM 687 C C . GLU A 1 85 ? 16.671 -1.244 -20.419 1.00 93.31 85 GLU A C 1
ATOM 689 O O . GLU A 1 85 ? 17.494 -1.125 -21.329 1.00 93.31 85 GLU A O 1
ATOM 694 N N . THR A 1 86 ? 15.733 -0.325 -20.181 1.00 92.94 86 THR A N 1
ATOM 695 C CA . THR A 1 86 ? 15.525 0.862 -21.026 1.00 92.94 86 THR A CA 1
ATOM 696 C C . THR A 1 86 ? 16.777 1.743 -21.067 1.00 92.94 86 THR A C 1
ATOM 698 O O . THR A 1 86 ? 17.207 2.176 -22.135 1.00 92.94 86 THR A O 1
ATOM 701 N N . ILE A 1 87 ? 17.410 1.996 -19.916 1.00 94.81 87 ILE A N 1
ATOM 702 C CA . ILE A 1 87 ? 18.654 2.776 -19.840 1.00 94.81 87 ILE A CA 1
ATOM 703 C C . ILE A 1 87 ? 19.769 2.089 -20.634 1.00 94.81 87 ILE A C 1
ATOM 705 O O . ILE A 1 87 ? 20.497 2.761 -21.369 1.00 94.81 87 ILE A O 1
ATOM 709 N N . ALA A 1 88 ? 19.903 0.766 -20.516 1.00 96.00 88 ALA A N 1
ATOM 710 C CA . ALA A 1 88 ? 20.908 0.011 -21.257 1.00 96.00 88 ALA A CA 1
ATOM 711 C C . ALA A 1 88 ? 20.672 0.078 -22.776 1.00 96.00 88 ALA A C 1
ATOM 713 O O . ALA A 1 88 ? 21.630 0.211 -23.540 1.00 96.00 88 ALA A O 1
ATOM 714 N N . GLU A 1 89 ? 19.418 0.023 -23.224 1.00 96.06 89 GLU A N 1
ATOM 715 C CA . GLU A 1 89 ? 19.062 0.152 -24.638 1.00 96.06 89 GLU A CA 1
ATOM 716 C C . GLU A 1 89 ? 19.361 1.558 -25.175 1.00 96.06 89 GLU A C 1
ATOM 718 O O . GLU A 1 89 ? 20.041 1.694 -26.196 1.00 96.06 89 GLU A O 1
ATOM 723 N N . ILE A 1 90 ? 18.981 2.606 -24.435 1.00 96.06 90 ILE A N 1
ATOM 724 C CA . ILE A 1 90 ? 19.305 3.998 -24.785 1.00 96.06 90 ILE A CA 1
ATOM 725 C C . ILE A 1 90 ? 20.821 4.191 -24.896 1.00 96.06 90 ILE A C 1
ATOM 727 O O . ILE A 1 90 ? 21.294 4.831 -25.834 1.00 96.06 90 ILE A O 1
ATOM 731 N N . GLN A 1 91 ? 21.605 3.633 -23.968 1.00 96.44 91 GLN A N 1
ATOM 732 C CA . GLN A 1 91 ? 23.066 3.729 -24.013 1.00 96.44 91 GLN A CA 1
ATOM 733 C C . GLN A 1 91 ? 23.659 3.059 -25.259 1.00 96.44 91 GLN A C 1
ATOM 735 O O . GLN A 1 91 ? 24.577 3.615 -25.866 1.00 96.44 91 GLN A O 1
ATOM 740 N N . ARG A 1 92 ? 23.135 1.894 -25.664 1.00 96.81 92 ARG A N 1
ATOM 741 C CA . ARG A 1 92 ? 23.577 1.205 -26.888 1.00 96.81 92 ARG A CA 1
ATOM 742 C C . ARG A 1 92 ? 23.266 2.023 -28.135 1.00 96.81 92 ARG A C 1
ATOM 744 O O . ARG A 1 92 ? 24.146 2.179 -28.981 1.00 96.81 92 ARG A O 1
ATOM 751 N N . GLU A 1 93 ? 22.056 2.566 -28.239 1.00 96.44 93 GLU A N 1
ATOM 752 C CA . GLU A 1 93 ? 21.672 3.356 -29.411 1.00 96.44 93 GLU A CA 1
ATOM 753 C C . GLU A 1 93 ? 22.449 4.677 -29.468 1.00 96.44 93 GLU A C 1
ATOM 755 O O . GLU A 1 93 ? 22.920 5.079 -30.530 1.00 96.44 93 GLU A O 1
ATOM 760 N N . LEU A 1 94 ? 22.692 5.314 -28.319 1.00 96.88 94 LEU A N 1
ATOM 761 C CA . LEU A 1 94 ? 23.515 6.521 -28.234 1.00 96.88 94 LEU A CA 1
ATOM 762 C C . LEU A 1 94 ? 24.951 6.269 -28.715 1.00 96.88 94 LEU A C 1
ATOM 764 O O . LEU A 1 94 ? 25.520 7.095 -29.428 1.00 96.88 94 LEU A O 1
ATOM 768 N N . GLU A 1 95 ? 25.538 5.130 -28.350 1.00 97.62 95 GLU A N 1
ATOM 769 C CA . GLU A 1 95 ? 26.875 4.745 -28.803 1.00 97.62 95 GLU A CA 1
ATOM 770 C C . GLU A 1 95 ? 26.915 4.463 -30.310 1.00 97.62 95 GLU A C 1
ATOM 772 O O . GLU A 1 95 ? 27.846 4.873 -31.005 1.00 97.62 95 GLU A O 1
ATOM 777 N N . LYS A 1 96 ? 25.880 3.812 -30.843 1.00 97.50 96 LYS A N 1
ATOM 778 C CA . LYS A 1 96 ? 25.744 3.572 -32.282 1.00 97.50 96 LYS A CA 1
ATOM 779 C C . LYS A 1 96 ? 25.642 4.886 -33.061 1.00 97.50 96 LYS A C 1
ATOM 781 O O . LYS A 1 96 ? 26.422 5.101 -33.986 1.00 97.50 96 LYS A O 1
ATOM 786 N N . VAL A 1 97 ? 24.776 5.801 -32.625 1.00 97.50 97 VAL A N 1
ATOM 787 C CA . VAL A 1 97 ? 24.623 7.133 -33.235 1.00 97.50 97 VAL A CA 1
ATOM 788 C C . VAL A 1 97 ? 25.925 7.935 -33.163 1.00 97.50 97 VAL A C 1
ATOM 790 O O . VAL A 1 97 ? 26.274 8.633 -34.115 1.00 97.50 97 VAL A O 1
ATOM 793 N N . ARG A 1 98 ? 26.688 7.831 -32.066 1.00 97.19 98 ARG A N 1
ATOM 794 C CA . ARG A 1 98 ? 28.010 8.473 -31.955 1.00 97.19 98 ARG A CA 1
ATOM 795 C C . ARG A 1 98 ? 28.987 7.964 -33.010 1.00 97.19 98 ARG A C 1
ATOM 797 O O . ARG A 1 98 ? 29.622 8.783 -33.668 1.00 97.19 98 ARG A O 1
ATOM 804 N N . LYS A 1 99 ? 29.069 6.646 -33.202 1.00 97.31 99 LYS A N 1
ATOM 805 C CA . LYS A 1 99 ? 29.943 6.035 -34.218 1.00 97.31 99 LYS A CA 1
ATOM 806 C C . LYS A 1 99 ? 29.531 6.408 -35.636 1.00 97.31 99 LYS A C 1
ATOM 808 O O . LYS A 1 99 ? 30.384 6.731 -36.457 1.00 97.31 99 LYS A O 1
ATOM 813 N N . GLU A 1 100 ? 28.232 6.396 -35.923 1.00 96.94 100 GLU A N 1
ATOM 814 C CA . GLU A 1 100 ? 27.705 6.816 -37.226 1.00 96.94 100 GLU A CA 1
ATOM 815 C C . GLU A 1 100 ? 28.036 8.283 -37.510 1.00 96.94 100 GLU A C 1
ATOM 817 O O . GLU A 1 100 ? 28.511 8.614 -38.598 1.00 96.94 100 GLU A O 1
ATOM 822 N N . LYS A 1 101 ? 27.865 9.157 -36.511 1.00 96.69 101 LYS A N 1
ATOM 823 C CA . LYS A 1 101 ? 28.235 10.569 -36.615 1.00 96.69 101 LYS A CA 1
ATOM 824 C C . LYS A 1 101 ? 29.731 10.746 -36.879 1.00 96.69 101 LYS A C 1
ATOM 826 O O . LYS A 1 101 ? 30.087 11.497 -37.781 1.00 96.69 101 LYS A O 1
ATOM 831 N N . GLU A 1 102 ? 30.591 10.067 -36.125 1.00 97.50 102 GLU A N 1
ATOM 832 C CA . GLU A 1 102 ? 32.045 10.139 -36.308 1.00 97.50 102 GLU A CA 1
ATOM 833 C C . GLU A 1 102 ? 32.457 9.662 -37.710 1.00 97.50 102 GLU A C 1
ATOM 835 O O . GLU A 1 102 ? 33.234 10.325 -38.397 1.00 97.50 102 GLU A O 1
ATOM 840 N N . SER A 1 103 ? 31.881 8.552 -38.180 1.00 95.94 103 SER A N 1
ATOM 841 C CA . SER A 1 103 ? 32.117 8.048 -39.536 1.00 95.94 103 SER A CA 1
ATOM 842 C C . SER A 1 103 ? 31.700 9.064 -40.601 1.00 95.94 103 SER A C 1
ATOM 844 O O . SER A 1 103 ? 32.462 9.324 -41.531 1.00 95.94 103 SER A O 1
ATOM 846 N N . ALA A 1 104 ? 30.521 9.673 -40.457 1.00 96.12 104 ALA A N 1
ATOM 847 C CA . ALA A 1 104 ? 30.023 10.678 -41.393 1.00 96.12 104 ALA A CA 1
ATOM 848 C C . ALA A 1 104 ? 30.871 11.963 -41.380 1.00 96.12 104 ALA A C 1
ATOM 850 O O . ALA A 1 104 ? 31.111 12.567 -42.428 1.00 96.12 104 ALA A O 1
ATOM 851 N N . GLU A 1 105 ? 31.356 12.389 -40.211 1.00 96.56 105 GLU A N 1
ATOM 852 C CA . GLU A 1 105 ? 32.274 13.526 -40.088 1.00 96.56 105 GLU A CA 1
ATOM 853 C C . GLU A 1 105 ? 33.612 13.241 -40.782 1.00 96.56 105 GLU A C 1
ATOM 855 O O . GLU A 1 105 ? 34.099 14.084 -41.542 1.00 96.56 105 GLU A O 1
ATOM 860 N N . ASN A 1 106 ? 34.162 12.039 -40.604 1.00 95.56 106 ASN A N 1
ATOM 861 C CA . ASN A 1 106 ? 35.390 11.606 -41.271 1.00 95.56 106 ASN A CA 1
ATOM 862 C C . ASN A 1 106 ? 35.225 11.527 -42.796 1.00 95.56 106 ASN A C 1
ATOM 864 O O . ASN A 1 106 ? 36.076 12.024 -43.537 1.00 95.56 106 ASN A O 1
ATOM 868 N N . GLU A 1 107 ? 34.115 10.967 -43.279 1.00 96.00 107 GLU A N 1
ATOM 869 C CA . GLU A 1 107 ? 33.806 10.901 -44.711 1.00 96.00 107 GLU A CA 1
ATOM 870 C C . GLU A 1 107 ? 33.662 12.302 -45.319 1.00 96.00 107 GLU A C 1
ATOM 872 O O . GLU A 1 107 ? 34.252 12.604 -46.360 1.00 96.00 107 GLU A O 1
ATOM 877 N N . LYS A 1 108 ? 32.959 13.207 -44.626 1.00 95.75 108 LYS A N 1
ATOM 878 C CA . LYS A 1 108 ? 32.834 14.612 -45.030 1.00 95.75 108 LYS A CA 1
ATOM 879 C C . LYS A 1 108 ? 34.199 15.297 -45.133 1.00 95.75 108 LYS A C 1
ATOM 881 O O . LYS A 1 108 ? 34.433 16.049 -46.082 1.00 95.75 108 LYS A O 1
ATOM 886 N N . LEU A 1 109 ? 35.097 15.075 -44.171 1.00 95.88 109 LEU A N 1
ATOM 887 C CA . LEU A 1 109 ? 36.452 15.635 -44.200 1.00 95.88 109 LEU A CA 1
ATOM 888 C C . LEU A 1 109 ? 37.255 15.106 -45.394 1.00 95.88 109 LEU A C 1
ATOM 890 O O . LEU A 1 109 ? 37.871 15.899 -46.110 1.00 95.88 109 LEU A O 1
ATOM 894 N N . ALA A 1 110 ? 37.200 13.797 -45.649 1.00 94.69 110 ALA A N 1
ATOM 895 C CA . ALA A 1 110 ? 37.878 13.173 -46.781 1.00 94.69 110 ALA A CA 1
ATOM 896 C C . ALA A 1 110 ? 37.363 13.708 -48.128 1.00 94.69 110 ALA A C 1
ATOM 898 O O . ALA A 1 110 ? 38.157 14.069 -49.001 1.00 94.69 110 ALA A O 1
ATOM 899 N N . LEU A 1 111 ? 36.041 13.833 -48.279 1.00 94.56 111 LEU A N 1
ATOM 900 C CA . LEU A 1 111 ? 35.424 14.368 -49.491 1.00 94.56 111 LEU A CA 1
ATOM 901 C C . LEU A 1 111 ? 35.803 15.837 -49.722 1.00 94.56 111 LEU A C 1
ATOM 903 O O . LEU A 1 111 ? 36.118 16.224 -50.846 1.00 94.56 111 LEU A O 1
ATOM 907 N N . ASN A 1 112 ? 35.831 16.653 -48.665 1.00 94.94 112 ASN A N 1
ATOM 908 C CA . ASN A 1 112 ? 36.277 18.045 -48.760 1.00 94.94 112 ASN A CA 1
ATOM 909 C C . ASN A 1 112 ? 37.741 18.148 -49.204 1.00 94.94 112 ASN A C 1
ATOM 911 O O . ASN A 1 112 ? 38.049 18.945 -50.088 1.00 94.94 112 ASN A O 1
ATOM 915 N N . ALA A 1 113 ? 38.632 17.326 -48.644 1.00 93.56 113 ALA A N 1
ATOM 916 C CA . ALA A 1 113 ? 40.035 17.294 -49.051 1.00 93.56 113 ALA A CA 1
ATOM 917 C C . ALA A 1 113 ? 40.195 16.876 -50.524 1.00 93.56 113 ALA A C 1
ATOM 919 O O . ALA A 1 113 ? 40.950 17.505 -51.268 1.00 93.56 113 ALA A O 1
ATOM 920 N N . SER A 1 114 ? 39.442 15.862 -50.964 1.00 93.94 114 SER A N 1
ATOM 921 C CA . SER A 1 114 ? 39.425 15.416 -52.361 1.00 93.94 114 SER A CA 1
ATOM 922 C C . SER A 1 114 ? 38.923 16.514 -53.309 1.00 93.94 114 SER A C 1
ATOM 924 O O . SER A 1 114 ? 39.57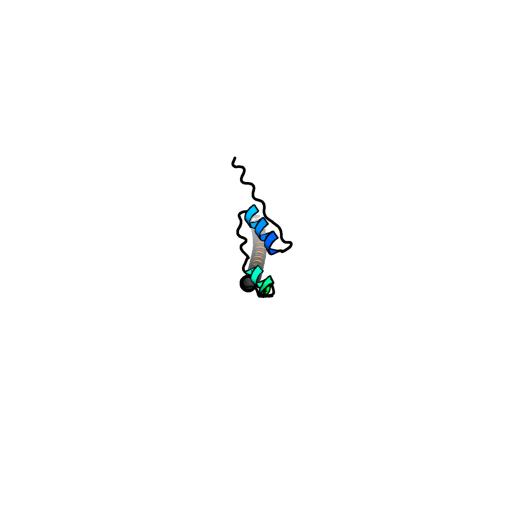4 16.811 -54.311 1.00 93.94 114 SER A O 1
ATOM 926 N N . ASN A 1 115 ? 37.827 17.191 -52.956 1.00 93.00 115 ASN A N 1
ATOM 927 C CA . ASN A 1 115 ? 37.282 18.308 -53.731 1.00 93.00 115 ASN A CA 1
ATOM 928 C C . ASN A 1 115 ? 38.267 19.480 -53.848 1.00 93.00 115 ASN A C 1
ATOM 930 O O . ASN A 1 115 ? 38.396 20.068 -54.922 1.00 93.00 115 ASN A O 1
ATOM 934 N N . GLU A 1 116 ? 38.976 19.827 -52.773 1.00 93.25 116 GLU A N 1
ATOM 935 C CA . GLU A 1 116 ? 39.998 20.880 -52.809 1.00 93.25 116 GLU A CA 1
ATOM 936 C C . GLU A 1 116 ? 41.186 20.506 -53.704 1.00 93.25 116 GLU A C 1
ATOM 938 O O . GLU A 1 116 ? 41.692 21.355 -54.440 1.00 93.25 116 GLU A O 1
ATOM 943 N N . GLN A 1 117 ? 41.599 19.236 -53.709 1.00 90.00 117 GLN A N 1
ATOM 944 C CA . GLN A 1 117 ? 42.641 18.763 -54.620 1.00 90.00 117 GLN A CA 1
ATOM 945 C C . GLN A 1 117 ? 42.188 18.843 -56.086 1.00 90.00 117 GLN A C 1
ATOM 947 O O . GLN A 1 117 ? 42.911 19.380 -56.922 1.00 90.00 117 GLN A O 1
ATOM 952 N N . LEU A 1 118 ? 40.960 18.408 -56.389 1.00 90.12 118 LEU A N 1
ATOM 953 C CA . LEU A 1 118 ? 40.391 18.487 -57.739 1.00 90.12 118 LEU A CA 1
ATOM 954 C C . LEU A 1 118 ? 40.289 19.932 -58.249 1.00 90.12 118 LEU A C 1
ATOM 956 O O . LEU A 1 118 ? 40.583 20.193 -59.416 1.00 90.12 118 LEU A O 1
ATOM 960 N N . LYS A 1 119 ? 39.918 20.887 -57.385 1.00 90.88 119 LYS A N 1
ATOM 961 C CA . LYS A 1 119 ? 39.899 22.317 -57.739 1.00 90.88 119 LYS A CA 1
ATOM 962 C C . LYS A 1 119 ? 41.293 22.846 -58.078 1.00 90.88 119 LYS A C 1
ATOM 964 O O . LYS A 1 119 ? 41.433 23.585 -59.050 1.00 90.88 119 LYS A O 1
ATOM 969 N N . LYS A 1 120 ? 42.318 22.472 -57.304 1.00 88.94 120 LYS A N 1
ATOM 970 C CA . LYS A 1 120 ? 43.714 22.862 -57.573 1.00 88.94 120 LYS A CA 1
ATOM 971 C C . LYS A 1 120 ? 44.214 22.278 -58.891 1.00 88.94 120 LYS A C 1
ATOM 973 O O . LYS A 1 120 ? 44.794 23.006 -59.693 1.00 88.94 120 LYS A O 1
ATOM 978 N N . ASP A 1 121 ? 43.928 21.006 -59.146 1.00 86.88 121 ASP A N 1
ATOM 979 C CA . ASP A 1 121 ? 44.327 20.328 -60.380 1.00 86.88 121 ASP A CA 1
ATOM 980 C C . ASP A 1 121 ? 43.615 20.919 -61.611 1.00 86.88 121 ASP A C 1
ATOM 982 O O . ASP A 1 121 ? 44.225 21.066 -62.669 1.00 86.88 121 ASP A O 1
ATOM 986 N N . ALA A 1 122 ? 42.340 21.303 -61.484 1.00 84.06 122 ALA A N 1
ATOM 987 C CA . ALA A 1 122 ? 41.594 21.983 -62.544 1.00 84.06 122 ALA A CA 1
ATOM 988 C C . ALA A 1 122 ? 42.125 23.402 -62.813 1.00 84.06 122 ALA A C 1
ATOM 990 O O . ALA A 1 122 ? 42.288 23.784 -63.972 1.00 84.06 122 ALA A O 1
ATOM 991 N N . ALA A 1 123 ? 42.460 24.160 -61.763 1.00 83.12 123 ALA A N 1
ATOM 992 C CA . ALA A 1 123 ? 43.076 25.481 -61.892 1.00 83.12 123 ALA A CA 1
ATOM 993 C C . ALA A 1 123 ? 44.461 25.414 -62.563 1.00 83.12 123 ALA A C 1
ATOM 995 O O . ALA A 1 123 ? 44.785 26.270 -63.382 1.00 83.12 123 ALA A O 1
ATOM 996 N N . ALA A 1 124 ? 45.246 24.368 -62.283 1.00 78.38 124 ALA A N 1
ATOM 997 C CA . ALA A 1 124 ? 46.540 24.136 -62.924 1.00 78.38 124 ALA A CA 1
ATOM 998 C C . ALA A 1 124 ? 46.428 23.742 -64.411 1.00 78.38 124 ALA A C 1
ATOM 1000 O O . ALA A 1 124 ? 47.354 23.992 -65.176 1.00 78.38 124 ALA A O 1
ATOM 1001 N N . ARG A 1 125 ? 45.307 23.140 -64.836 1.00 72.00 125 ARG A N 1
ATOM 1002 C CA . ARG A 1 125 ? 45.058 22.750 -66.240 1.00 72.00 125 ARG A CA 1
ATOM 1003 C C . ARG A 1 125 ? 44.394 23.845 -67.082 1.00 72.00 125 ARG A C 1
ATOM 1005 O O . ARG A 1 125 ? 44.509 23.799 -68.300 1.00 72.00 125 ARG A O 1
ATOM 1012 N N . GLY A 1 126 ? 43.691 24.794 -66.460 1.00 62.97 126 GLY A N 1
ATOM 1013 C CA . GLY A 1 126 ? 43.011 25.908 -67.141 1.00 62.97 126 GLY A CA 1
ATOM 1014 C C . GLY A 1 126 ? 43.868 27.163 -67.359 1.00 62.97 126 GLY A C 1
ATOM 1015 O O . GLY A 1 126 ? 43.398 28.106 -67.986 1.00 62.97 126 GLY A O 1
ATOM 1016 N N . GLY A 1 127 ? 45.096 27.194 -66.832 1.00 55.34 127 GLY A N 1
ATOM 1017 C CA . GLY A 1 127 ? 46.077 28.257 -67.058 1.00 55.34 127 GLY A CA 1
ATOM 1018 C C . GLY A 1 127 ? 47.086 27.880 -68.143 1.00 55.34 127 GLY A C 1
ATOM 1019 O O . GLY A 1 127 ? 48.253 27.669 -67.829 1.00 55.34 127 GLY A O 1
ATOM 1020 N N . CYS A 1 128 ? 46.633 27.764 -69.393 1.00 44.25 128 CYS A N 1
ATOM 1021 C CA . CYS A 1 128 ? 47.471 27.677 -70.590 1.00 44.25 128 CYS A CA 1
ATOM 1022 C C . CYS A 1 128 ? 46.810 28.454 -71.729 1.00 44.25 128 CYS A C 1
ATOM 1024 O O . CYS A 1 128 ? 45.572 28.328 -71.870 1.00 44.25 128 CYS A O 1
#

Radius of gyration: 47.04 Å; chains: 1; bounding box: 103×40×122 Å

Secondary structure (DSSP, 8-state):
-----------SSHHHHHHHHHHHHT------HHHHHHHTS---GGGSHHHHHHHHHHHHHHHHHHHHHHHHHHHHHHHHHHHHHHHHHHHHHHHHHHHHHHHHHHHHHHHHHHHHHHHHHHHHHS--

Foldseek 3Di:
DDPPDDDADDPPDPVSVVVVVCVVVVHDDDDDQLNCCCPVVVDDSCRGPVNVVVVVVVVVVVVVVVVVVVVVVVVVVVVVVVVVVVVVVVVVVVVVVVVVVVVVVVVVVVVVVVVVVVVVVVVVVPPD

Sequence (128 aa):
MKKGAQMRRHDDTHRSACDIISELLKNNPITLKIQTEIVYENKNLLDTEAGNTLNLEYAEQIRRNMEEIEELKEALKNTHAHETETIAEIQRELEKVRKEKESAENEKLALNASNEQLKKDAAARGGC

pLDDT: mean 90.38, std 10.47, range [38.66, 98.0]